Protein AF-A0A2L1UK40-F1 (afdb_monomer_lite)

Sequence (70 aa):
MHWAGHNYDPMYMIFYALSIPAWIAPLFTDMVDIALWKMMIIYLFTVLTWGASGFLIDWLVAKQRRGQLR

pLDDT: mean 76.32, std 13.83, range [45.25, 95.94]

Foldseek 3Di:
DDPPCPVPDVVVVVLCVQQPVNVCVVVPDDPPDDDPVNVVVSVVNSVVVVVVVVVVVVVVVVVVVVVVVD

Structure (mmCIF, N/CA/C/O backbone):
data_AF-A0A2L1UK40-F1
#
_entry.id   AF-A0A2L1UK40-F1
#
loop_
_atom_site.group_PDB
_atom_site.id
_atom_site.type_symbol
_atom_site.label_atom_id
_atom_site.label_alt_id
_atom_site.label_comp_id
_atom_site.label_asym_id
_atom_site.label_entity_id
_atom_site.label_seq_id
_atom_site.pdbx_PDB_ins_code
_atom_site.Cartn_x
_atom_site.Cartn_y
_atom_site.Cartn_z
_atom_site.occupancy
_atom_site.B_iso_or_equiv
_atom_site.auth_seq_id
_atom_site.auth_comp_id
_atom_site.auth_asym_id
_atom_site.auth_atom_id
_atom_site.pdbx_PDB_model_num
ATOM 1 N N . MET A 1 1 ? 24.719 -18.992 -15.989 1.00 46.19 1 MET A N 1
ATOM 2 C CA . MET A 1 1 ? 23.979 -18.468 -14.821 1.00 46.19 1 MET A CA 1
ATOM 3 C C . MET A 1 1 ? 22.752 -17.752 -15.357 1.00 46.19 1 MET A C 1
ATOM 5 O O . MET A 1 1 ? 22.836 -16.589 -15.720 1.00 46.19 1 MET A O 1
ATOM 9 N N . HIS A 1 2 ? 21.676 -18.500 -15.589 1.00 45.25 2 HIS A N 1
ATOM 10 C CA . HIS A 1 2 ? 20.526 -18.039 -16.366 1.00 45.25 2 HIS A CA 1
ATOM 11 C C . HIS A 1 2 ? 19.36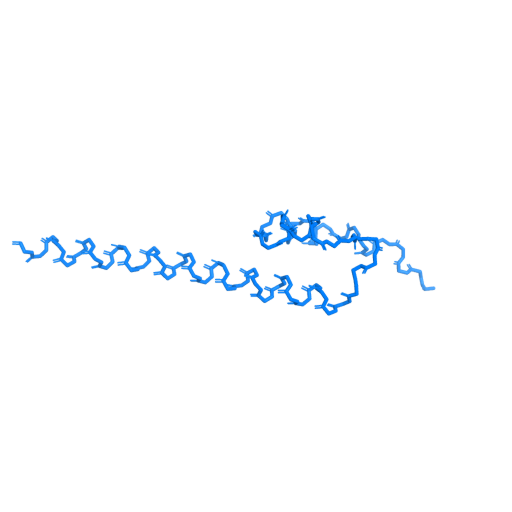6 -17.790 -15.398 1.00 45.25 2 HIS A C 1
ATOM 13 O O . HIS A 1 2 ? 18.738 -18.735 -14.933 1.00 45.25 2 HIS A O 1
ATOM 19 N N . TRP A 1 3 ? 19.102 -16.522 -15.079 1.00 53.12 3 TRP A N 1
ATOM 20 C CA . TRP A 1 3 ? 17.940 -16.072 -14.300 1.00 53.12 3 TRP A CA 1
ATOM 21 C C . TRP A 1 3 ? 16.677 -16.039 -15.181 1.00 53.12 3 TRP A C 1
ATOM 23 O O . TRP A 1 3 ? 15.913 -15.079 -15.181 1.00 53.12 3 TRP A O 1
ATOM 33 N N . ALA A 1 4 ? 16.471 -17.077 -15.991 1.00 51.44 4 ALA A N 1
ATOM 34 C CA . ALA A 1 4 ? 15.279 -17.231 -16.813 1.00 51.44 4 ALA A CA 1
ATOM 35 C C . ALA A 1 4 ? 14.218 -17.958 -15.979 1.00 51.44 4 ALA A C 1
ATOM 37 O O . ALA A 1 4 ? 14.208 -19.181 -15.907 1.00 51.44 4 ALA A O 1
ATOM 38 N N . GLY A 1 5 ? 13.381 -17.186 -15.285 1.00 53.56 5 GLY A N 1
ATOM 39 C CA . GLY A 1 5 ? 12.287 -17.714 -14.462 1.00 53.56 5 GLY A CA 1
ATOM 40 C C . GLY A 1 5 ? 11.872 -16.809 -13.304 1.00 53.56 5 GLY A C 1
ATOM 41 O O . GLY A 1 5 ? 10.747 -16.912 -12.831 1.00 53.56 5 GLY A O 1
ATOM 42 N N . HIS A 1 6 ? 12.722 -15.862 -12.891 1.00 55.41 6 HIS A N 1
ATOM 43 C CA . HIS A 1 6 ? 12.407 -14.991 -11.751 1.00 55.41 6 HIS A CA 1
ATOM 44 C C . HIS A 1 6 ? 11.342 -13.924 -12.062 1.00 55.41 6 HIS A C 1
ATOM 46 O O . HIS A 1 6 ? 10.696 -13.415 -11.156 1.00 55.41 6 HIS A O 1
ATOM 52 N N . ASN A 1 7 ? 11.071 -13.653 -13.343 1.00 54.19 7 ASN A N 1
ATOM 53 C CA . ASN A 1 7 ? 9.963 -12.782 -13.761 1.00 54.19 7 ASN A CA 1
ATOM 54 C C . ASN A 1 7 ? 8.574 -13.392 -13.472 1.00 54.19 7 ASN A C 1
ATOM 56 O O . ASN A 1 7 ? 7.572 -12.689 -13.550 1.00 54.19 7 ASN A O 1
ATOM 60 N N . TYR A 1 8 ? 8.522 -14.688 -13.136 1.00 55.41 8 TYR A N 1
ATOM 61 C CA . TYR A 1 8 ? 7.312 -15.446 -12.807 1.00 55.41 8 TYR A CA 1
ATOM 62 C C . TYR A 1 8 ? 7.393 -16.075 -11.412 1.00 55.41 8 TYR A C 1
ATOM 64 O O . TYR A 1 8 ? 6.783 -17.114 -11.162 1.00 55.41 8 TYR A O 1
ATOM 72 N N . ASP A 1 9 ? 8.159 -15.477 -10.495 1.00 65.56 9 ASP A N 1
ATOM 73 C CA . ASP A 1 9 ? 8.132 -15.929 -9.107 1.00 65.56 9 ASP A CA 1
ATOM 74 C C . ASP A 1 9 ? 6.694 -15.774 -8.563 1.00 65.56 9 ASP A C 1
ATOM 76 O O . ASP A 1 9 ? 6.128 -14.676 -8.657 1.00 65.56 9 ASP A O 1
ATOM 80 N N . PRO A 1 10 ? 6.067 -16.834 -8.016 1.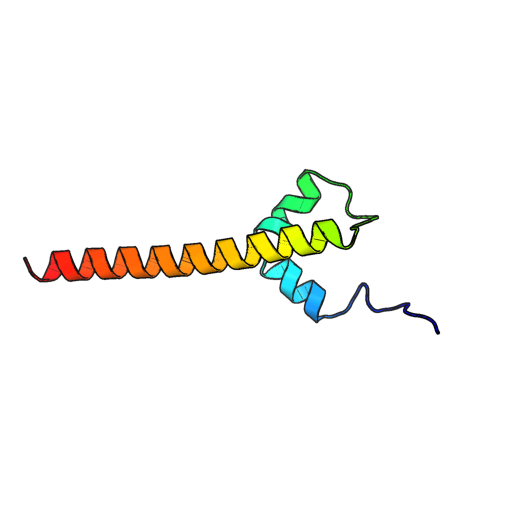00 68.25 10 PRO A N 1
ATOM 81 C CA . PRO A 1 10 ? 4.701 -16.772 -7.492 1.00 68.25 10 PRO A CA 1
ATOM 82 C C . PRO A 1 10 ? 4.500 -15.632 -6.488 1.00 68.25 10 PRO A C 1
ATOM 84 O O . PRO A 1 10 ? 3.415 -15.055 -6.406 1.00 68.25 10 PRO A O 1
ATOM 87 N N . MET A 1 11 ? 5.564 -15.261 -5.768 1.00 68.81 11 MET A N 1
ATOM 88 C CA . MET A 1 11 ? 5.582 -14.112 -4.863 1.00 68.81 11 MET A CA 1
ATOM 89 C C . MET A 1 11 ? 5.225 -12.804 -5.574 1.00 68.81 11 MET A C 1
ATOM 91 O O . MET A 1 11 ? 4.427 -12.019 -5.059 1.00 68.81 11 MET A O 1
ATOM 95 N N . TYR A 1 12 ? 5.761 -12.575 -6.775 1.00 71.56 12 TYR A N 1
ATOM 96 C CA . TYR A 1 12 ? 5.458 -11.377 -7.551 1.00 71.56 12 TYR A CA 1
ATOM 97 C C . TYR A 1 12 ? 4.018 -11.382 -8.054 1.00 71.56 12 TYR A C 1
ATOM 99 O O . TYR A 1 12 ? 3.373 -10.338 -8.025 1.00 71.56 12 TYR A O 1
ATOM 107 N N . MET A 1 13 ? 3.471 -12.542 -8.432 1.00 73.44 13 MET A N 1
ATOM 108 C CA . MET A 1 13 ? 2.063 -12.644 -8.839 1.00 73.44 13 MET A CA 1
ATOM 109 C C . MET A 1 13 ? 1.108 -12.306 -7.688 1.00 73.44 13 MET A C 1
ATOM 111 O O . MET A 1 13 ? 0.150 -11.562 -7.886 1.00 73.44 13 MET A O 1
ATOM 115 N N . ILE A 1 14 ? 1.386 -12.797 -6.476 1.00 75.75 14 ILE A N 1
ATOM 116 C CA . ILE A 1 14 ? 0.591 -12.480 -5.279 1.00 75.75 14 ILE A CA 1
ATOM 117 C C . ILE A 1 14 ? 0.710 -10.994 -4.933 1.00 75.75 14 ILE A C 1
ATOM 119 O O . ILE A 1 14 ? -0.290 -10.339 -4.642 1.00 75.75 14 ILE A O 1
ATOM 123 N N . PHE A 1 15 ? 1.919 -10.442 -5.008 1.00 75.88 15 PHE A N 1
ATOM 124 C CA . PHE A 1 15 ? 2.149 -9.020 -4.790 1.00 75.88 15 PHE A CA 1
ATOM 125 C C . PHE A 1 15 ? 1.372 -8.154 -5.797 1.00 75.88 15 PHE A C 1
ATOM 127 O O . PHE A 1 15 ? 0.707 -7.196 -5.404 1.00 75.88 15 PHE A O 1
ATOM 134 N N . TYR A 1 16 ? 1.370 -8.522 -7.080 1.00 73.81 16 TYR A N 1
ATOM 135 C CA . TYR A 1 16 ? 0.559 -7.866 -8.108 1.00 73.81 16 TYR A CA 1
ATOM 136 C C . TYR A 1 16 ? -0.950 -8.007 -7.853 1.00 73.81 16 TYR A C 1
ATOM 138 O O . TYR A 1 16 ? -1.697 -7.046 -8.029 1.00 73.81 16 TYR A O 1
ATOM 146 N N . ALA A 1 17 ? -1.408 -9.165 -7.375 1.00 77.69 17 ALA A N 1
ATOM 147 C CA . ALA A 1 17 ? -2.814 -9.389 -7.050 1.00 77.69 17 ALA A CA 1
ATOM 148 C C . ALA A 1 17 ? -3.289 -8.577 -5.833 1.00 77.69 17 ALA A C 1
ATOM 150 O O . ALA A 1 17 ? -4.425 -8.119 -5.824 1.00 77.69 17 ALA A O 1
ATOM 151 N N . LEU A 1 18 ? -2.439 -8.361 -4.825 1.00 80.50 18 LEU A N 1
ATOM 152 C CA . LEU A 1 18 ? -2.785 -7.635 -3.592 1.00 80.50 18 LEU A CA 1
ATOM 153 C C . LEU A 1 18 ? -2.458 -6.134 -3.643 1.00 80.50 18 LEU A C 1
ATOM 155 O O . LEU A 1 18 ? -2.770 -5.402 -2.701 1.00 80.50 18 LEU A O 1
ATOM 159 N N . SER A 1 19 ? -1.821 -5.660 -4.713 1.00 82.38 19 SER A N 1
ATOM 160 C CA . SER A 1 19 ? -1.473 -4.252 -4.888 1.00 82.38 19 SER A CA 1
ATOM 161 C C . SER A 1 19 ? -2.486 -3.544 -5.781 1.00 82.38 19 SER A C 1
ATOM 163 O O . SER A 1 19 ? -2.397 -3.558 -7.006 1.00 82.38 19 SER A O 1
ATOM 165 N N . ILE A 1 20 ? -3.416 -2.819 -5.152 1.00 79.25 20 ILE A N 1
ATOM 166 C CA . ILE A 1 20 ? -4.335 -1.899 -5.847 1.00 79.25 20 ILE A CA 1
ATOM 167 C C . ILE A 1 20 ? -3.599 -0.981 -6.853 1.00 79.25 20 ILE A C 1
ATOM 169 O O . ILE A 1 20 ? -4.080 -0.830 -7.976 1.00 79.25 20 ILE A O 1
ATOM 173 N N . PRO A 1 21 ? -2.414 -0.415 -6.537 1.00 76.69 21 PRO A N 1
ATOM 174 C CA . PRO A 1 21 ? -1.652 0.387 -7.496 1.00 76.69 21 PRO A CA 1
ATOM 175 C C . PRO A 1 21 ? -1.241 -0.378 -8.756 1.00 76.69 21 PRO A C 1
ATOM 177 O O . PRO A 1 21 ? -1.187 0.204 -9.838 1.00 76.69 21 PRO A O 1
ATOM 180 N N . ALA A 1 22 ? -0.965 -1.678 -8.648 1.00 77.06 22 ALA A N 1
ATOM 181 C CA . ALA A 1 22 ? -0.557 -2.461 -9.800 1.00 77.06 22 ALA A CA 1
ATOM 182 C C . ALA A 1 22 ? -1.710 -2.874 -10.709 1.00 77.06 22 ALA A C 1
ATOM 184 O O . ALA A 1 22 ? -1.470 -3.167 -11.875 1.00 77.06 22 ALA A O 1
ATOM 185 N N . TRP A 1 23 ? -2.952 -2.853 -10.223 1.00 79.88 23 TRP A N 1
ATOM 186 C CA . TRP A 1 23 ? -4.126 -3.019 -11.084 1.00 79.88 23 TRP A CA 1
ATOM 187 C C . TRP A 1 23 ? -4.285 -1.830 -12.036 1.00 79.88 23 TRP A C 1
ATOM 189 O O . TRP A 1 23 ? -4.815 -1.965 -13.134 1.00 79.88 23 TRP A O 1
ATOM 199 N N . ILE A 1 24 ? -3.804 -0.663 -11.603 1.00 78.31 24 ILE A N 1
ATOM 200 C CA . ILE A 1 24 ? -3.931 0.611 -12.308 1.00 78.31 24 ILE A CA 1
ATOM 201 C C . ILE A 1 24 ? -2.691 0.891 -13.174 1.00 78.31 24 ILE A C 1
ATOM 203 O O . ILE A 1 24 ? -2.811 1.471 -14.249 1.00 78.31 24 ILE A O 1
ATOM 207 N N . ALA A 1 25 ? -1.508 0.423 -12.764 1.00 75.75 25 ALA A N 1
ATOM 208 C CA . ALA A 1 25 ? -0.250 0.574 -13.503 1.00 75.75 25 ALA A CA 1
ATOM 209 C C . ALA A 1 25 ? -0.294 0.222 -15.017 1.00 75.75 25 ALA A C 1
ATOM 211 O O . ALA A 1 25 ? 0.293 0.988 -15.791 1.00 75.75 25 ALA A O 1
ATOM 212 N N . PRO A 1 26 ? -0.975 -0.853 -15.483 1.00 72.62 26 PRO A N 1
ATOM 213 C CA . PRO A 1 26 ? -1.031 -1.192 -16.910 1.00 72.62 26 PRO A CA 1
ATOM 214 C C . PRO A 1 26 ? -1.849 -0.208 -17.743 1.00 72.62 26 PRO A C 1
ATOM 216 O O . PRO A 1 26 ? -1.689 -0.158 -18.955 1.00 72.62 26 PRO A O 1
ATOM 219 N N . LEU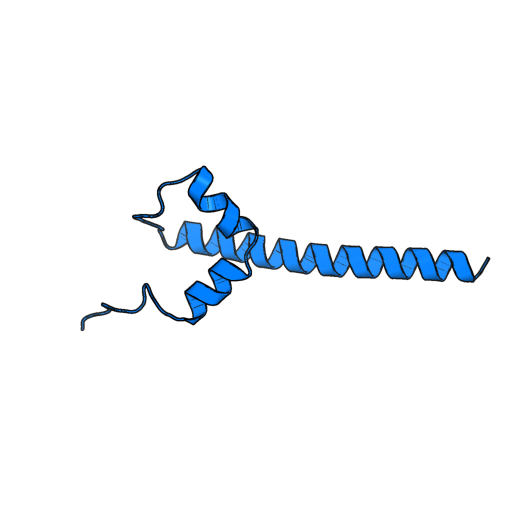 A 1 27 ? -2.722 0.583 -17.114 1.00 77.31 27 LEU A N 1
ATOM 220 C CA . LEU A 1 27 ? -3.556 1.560 -17.818 1.00 77.31 27 LEU A CA 1
ATOM 221 C C . LEU A 1 27 ? -2.763 2.796 -18.261 1.00 77.31 27 LEU A C 1
ATOM 223 O O . LEU A 1 27 ? -3.219 3.538 -19.126 1.00 77.31 27 LEU A O 1
ATOM 227 N N . PHE A 1 28 ? -1.592 3.027 -17.662 1.00 72.44 28 PHE A N 1
ATOM 228 C CA . PHE A 1 28 ? -0.800 4.245 -17.853 1.00 72.44 28 PHE A CA 1
ATOM 229 C C . PHE A 1 28 ? 0.618 3.983 -18.366 1.00 72.44 28 PHE A C 1
ATOM 231 O O . PHE A 1 28 ? 1.327 4.932 -18.697 1.00 72.44 28 PHE A O 1
ATOM 238 N N . THR A 1 29 ? 1.059 2.723 -18.422 1.00 66.50 29 THR A N 1
ATOM 239 C CA . THR A 1 29 ? 2.432 2.383 -18.809 1.00 66.50 29 THR A CA 1
ATOM 240 C C . THR A 1 29 ? 2.535 0.989 -19.411 1.00 66.50 29 THR A C 1
ATOM 242 O O . THR A 1 29 ? 2.012 0.033 -18.840 1.00 66.50 29 THR A O 1
ATOM 245 N N . ASP A 1 30 ? 3.302 0.865 -20.499 1.00 65.19 30 ASP A N 1
ATOM 246 C CA . ASP A 1 30 ? 3.668 -0.430 -21.073 1.00 65.19 30 ASP A CA 1
ATOM 247 C C . ASP A 1 30 ? 4.470 -1.268 -20.066 1.00 65.19 30 ASP A C 1
ATOM 249 O O . ASP A 1 30 ? 5.485 -0.830 -19.512 1.00 65.19 30 ASP A O 1
ATOM 253 N N . MET A 1 31 ? 3.982 -2.485 -19.814 1.00 60.56 31 MET A N 1
ATOM 254 C CA . MET A 1 31 ? 4.498 -3.417 -18.801 1.00 60.56 31 MET A CA 1
ATOM 255 C C . MET A 1 31 ? 5.672 -4.280 -19.274 1.00 60.56 31 MET A C 1
ATOM 257 O O . MET A 1 31 ? 6.144 -5.133 -18.527 1.00 60.56 31 MET A O 1
ATOM 261 N N . VAL A 1 32 ? 6.139 -4.091 -20.508 1.00 61.06 32 VAL A N 1
ATOM 262 C CA . VAL A 1 32 ? 7.144 -4.974 -21.122 1.00 61.06 32 VAL A CA 1
ATOM 263 C C . VAL A 1 32 ? 8.545 -4.756 -20.526 1.00 61.06 32 VAL A C 1
ATOM 265 O O . VAL A 1 32 ? 9.311 -5.707 -20.439 1.00 61.06 32 VAL A O 1
ATOM 268 N N . ASP A 1 33 ? 8.834 -3.555 -20.008 1.00 58.69 33 ASP A N 1
ATOM 269 C CA . ASP A 1 33 ? 10.089 -3.210 -19.318 1.00 58.69 33 ASP A CA 1
ATOM 270 C C . ASP A 1 33 ? 9.805 -2.514 -17.975 1.00 58.69 33 ASP A C 1
ATOM 272 O O . ASP A 1 33 ? 9.917 -1.291 -17.805 1.00 58.69 33 ASP A O 1
ATOM 276 N N . ILE A 1 34 ? 9.391 -3.293 -16.973 1.00 63.88 34 ILE A N 1
ATOM 277 C CA . ILE A 1 34 ? 9.263 -2.783 -15.603 1.00 63.88 34 ILE A CA 1
ATOM 278 C C . ILE A 1 34 ? 10.665 -2.720 -14.986 1.00 63.88 34 ILE A C 1
ATOM 280 O O . ILE A 1 34 ? 11.156 -3.680 -14.399 1.00 63.88 34 ILE A O 1
ATOM 284 N N . ALA A 1 35 ? 11.317 -1.563 -15.106 1.00 66.44 35 ALA A N 1
ATOM 285 C CA . ALA A 1 35 ? 12.553 -1.276 -14.383 1.00 66.44 35 ALA A CA 1
ATOM 286 C C . ALA A 1 35 ? 12.343 -1.391 -12.858 1.00 66.44 35 ALA A C 1
ATOM 288 O O . ALA A 1 35 ? 11.284 -1.012 -12.347 1.00 66.44 35 ALA A O 1
ATOM 289 N N . LEU A 1 36 ? 13.377 -1.829 -12.124 1.00 70.88 36 LEU A N 1
ATOM 290 C CA . LEU A 1 36 ? 13.382 -2.010 -10.658 1.00 70.88 36 LEU A CA 1
ATOM 291 C C . LEU A 1 36 ? 12.720 -0.846 -9.892 1.00 70.88 36 LEU A C 1
ATOM 293 O O . LEU A 1 36 ? 11.976 -1.053 -8.936 1.00 70.88 36 LEU A O 1
ATOM 297 N N . TRP A 1 37 ? 12.942 0.384 -10.357 1.00 71.88 37 TRP A N 1
ATOM 298 C CA . TRP A 1 37 ? 12.375 1.605 -9.787 1.00 71.88 37 TRP A CA 1
ATOM 299 C C . TRP A 1 37 ? 10.837 1.633 -9.774 1.00 71.88 37 TRP A C 1
ATOM 301 O O . TRP A 1 37 ? 10.229 1.996 -8.767 1.00 71.88 37 TRP A O 1
ATOM 311 N N . LYS A 1 38 ? 10.184 1.205 -10.862 1.00 75.62 38 LYS A N 1
ATOM 312 C CA . LYS A 1 38 ? 8.713 1.159 -10.938 1.00 75.62 38 LYS A CA 1
ATOM 313 C C . LYS A 1 38 ? 8.143 0.154 -9.943 1.00 75.62 38 LYS A C 1
ATOM 315 O O . LYS A 1 38 ? 7.132 0.424 -9.302 1.00 75.62 38 LYS A O 1
ATOM 320 N N . MET A 1 39 ? 8.824 -0.975 -9.774 1.00 77.25 39 MET A N 1
ATOM 321 C CA . MET A 1 39 ? 8.429 -2.004 -8.819 1.00 77.25 39 MET A CA 1
ATOM 322 C C . MET A 1 39 ? 8.504 -1.491 -7.373 1.00 77.25 39 MET A C 1
ATOM 324 O O . MET A 1 39 ? 7.581 -1.720 -6.594 1.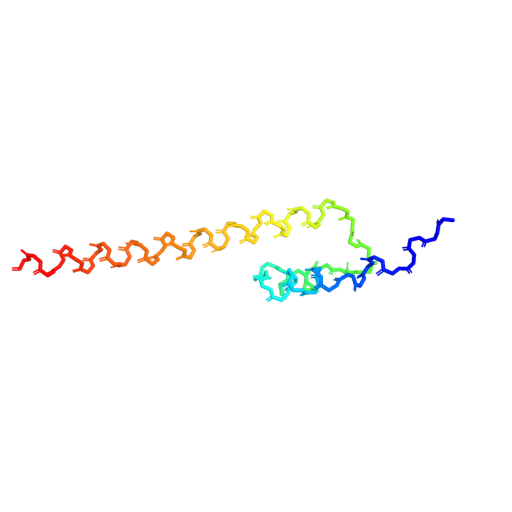00 77.25 39 MET A O 1
ATOM 328 N N . MET A 1 40 ? 9.540 -0.713 -7.035 1.00 81.31 40 MET A N 1
ATOM 329 C CA . MET A 1 40 ? 9.651 -0.055 -5.726 1.00 81.31 40 MET A CA 1
ATOM 330 C C . MET A 1 40 ? 8.526 0.955 -5.479 1.00 81.31 40 MET A C 1
ATOM 332 O O . MET A 1 40 ? 7.996 1.020 -4.371 1.00 81.31 40 MET A O 1
ATOM 336 N N . ILE A 1 41 ? 8.130 1.716 -6.503 1.00 83.25 41 ILE A N 1
ATOM 337 C CA . ILE A 1 41 ? 7.001 2.650 -6.409 1.00 83.25 41 ILE A CA 1
ATOM 338 C C . ILE A 1 41 ? 5.705 1.888 -6.123 1.00 83.25 41 ILE A C 1
ATOM 340 O O . ILE A 1 41 ? 4.989 2.230 -5.183 1.00 83.25 41 ILE A O 1
ATOM 344 N N . ILE A 1 42 ? 5.420 0.830 -6.887 1.00 83.50 42 ILE A N 1
ATOM 345 C CA . ILE A 1 42 ? 4.234 -0.012 -6.673 1.00 83.50 42 ILE A CA 1
ATOM 346 C C . ILE A 1 42 ? 4.251 -0.595 -5.255 1.00 83.50 42 ILE A C 1
ATOM 348 O O . ILE A 1 42 ? 3.225 -0.572 -4.577 1.00 83.50 42 ILE A O 1
ATOM 352 N N . TYR A 1 43 ? 5.408 -1.049 -4.768 1.00 83.12 43 TYR A N 1
ATOM 353 C CA . TYR A 1 43 ? 5.581 -1.536 -3.397 1.00 83.1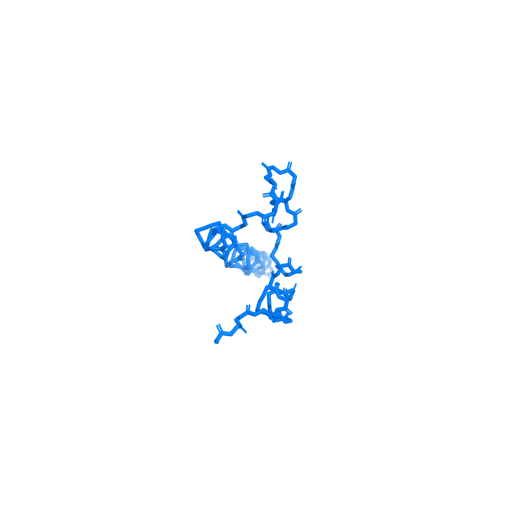2 43 TYR A CA 1
ATOM 354 C C . TYR A 1 43 ? 5.262 -0.479 -2.346 1.00 83.12 43 TYR A C 1
ATOM 356 O O . TYR A 1 43 ? 4.452 -0.731 -1.453 1.00 83.12 43 TYR A O 1
ATOM 364 N N . LEU A 1 44 ? 5.820 0.722 -2.482 1.00 88.06 44 LEU A N 1
ATOM 365 C CA . LEU A 1 44 ? 5.543 1.823 -1.566 1.00 88.06 44 LEU A CA 1
ATOM 366 C C . LEU A 1 44 ? 4.046 2.146 -1.526 1.00 88.06 44 LEU A C 1
ATOM 368 O O . LEU A 1 44 ? 3.460 2.220 -0.447 1.00 88.06 44 LEU A O 1
ATOM 372 N N . PHE A 1 45 ? 3.411 2.280 -2.691 1.00 87.56 45 PHE A N 1
ATOM 373 C CA . PHE A 1 45 ? 1.977 2.544 -2.753 1.00 87.56 45 PHE A CA 1
ATOM 374 C C . PHE A 1 45 ? 1.149 1.394 -2.181 1.00 87.56 45 PHE A C 1
ATOM 376 O O . PHE A 1 45 ? 0.144 1.649 -1.532 1.00 87.56 45 PHE A O 1
ATOM 383 N N . THR A 1 46 ? 1.583 0.146 -2.353 1.00 88.75 46 THR A N 1
ATOM 384 C CA . THR A 1 46 ? 0.912 -1.021 -1.768 1.00 88.75 46 THR A CA 1
ATOM 385 C C . THR A 1 46 ? 0.893 -0.916 -0.250 1.00 88.75 46 THR A C 1
ATOM 387 O O . THR A 1 46 ? -0.175 -0.968 0.357 1.00 88.75 46 THR A O 1
ATOM 390 N N . VAL A 1 47 ? 2.055 -0.684 0.366 1.00 89.69 47 VAL A N 1
ATOM 391 C CA . VAL A 1 47 ? 2.166 -0.509 1.821 1.00 89.69 47 VAL A CA 1
ATOM 392 C C . VAL A 1 47 ? 1.309 0.665 2.297 1.00 89.69 47 VAL A C 1
ATOM 394 O O . VAL A 1 47 ? 0.602 0.537 3.295 1.00 89.69 47 VAL A O 1
ATOM 397 N N . LEU A 1 48 ? 1.307 1.782 1.564 1.00 91.50 48 LEU A N 1
ATOM 398 C CA . LEU A 1 48 ? 0.475 2.940 1.889 1.00 91.50 48 LEU A CA 1
ATOM 399 C C . LEU A 1 48 ? -1.022 2.633 1.801 1.00 91.50 48 LEU A C 1
ATOM 401 O O . LEU A 1 48 ? -1.762 3.033 2.693 1.00 91.50 48 LEU A O 1
ATOM 405 N N . THR A 1 49 ? -1.487 1.916 0.775 1.00 89.19 49 THR A N 1
ATOM 406 C CA . THR A 1 49 ? -2.906 1.560 0.636 1.00 89.19 49 THR A CA 1
ATOM 407 C C . THR A 1 49 ? -3.361 0.627 1.756 1.00 89.19 49 THR A C 1
ATOM 409 O O . THR A 1 49 ? -4.425 0.846 2.340 1.00 89.19 49 THR A O 1
ATOM 412 N N . TRP A 1 50 ? -2.550 -0.371 2.112 1.00 91.88 50 TRP A N 1
ATOM 413 C CA . TRP A 1 50 ? -2.858 -1.270 3.227 1.00 91.88 50 TRP A CA 1
ATOM 414 C C . TRP A 1 50 ? -2.812 -0.546 4.578 1.00 91.88 50 TRP A C 1
ATOM 416 O O . TRP A 1 50 ? -3.733 -0.696 5.382 1.00 91.88 50 TRP A O 1
ATOM 426 N N . GLY A 1 51 ? -1.811 0.309 4.802 1.00 93.19 51 GLY A N 1
ATOM 427 C CA . GLY A 1 51 ? -1.712 1.136 6.007 1.00 93.19 51 GLY A CA 1
ATOM 428 C C . GLY A 1 51 ? -2.875 2.121 6.148 1.00 93.19 51 GLY A C 1
ATOM 429 O O . GLY A 1 51 ? -3.473 2.224 7.217 1.00 93.19 51 GLY A O 1
ATOM 430 N N . ALA A 1 52 ? -3.257 2.794 5.060 1.00 92.25 52 ALA A N 1
ATOM 431 C CA . ALA A 1 52 ? -4.406 3.696 5.029 1.00 92.25 52 ALA A CA 1
ATOM 432 C C . ALA A 1 52 ? -5.725 2.955 5.282 1.00 92.25 52 ALA A C 1
ATOM 434 O O . ALA A 1 52 ? -6.587 3.472 5.990 1.00 92.25 52 ALA A O 1
ATOM 435 N N . SER A 1 53 ? -5.874 1.738 4.753 1.00 91.50 53 SER A N 1
ATOM 436 C CA . SER A 1 53 ? -7.058 0.904 4.992 1.00 91.50 53 SER A CA 1
ATOM 437 C C . SER A 1 53 ? -7.182 0.520 6.468 1.00 91.50 53 SER A C 1
ATOM 439 O O . SER A 1 53 ? -8.257 0.672 7.046 1.00 91.50 53 SER A O 1
ATOM 441 N N . GLY A 1 54 ? -6.081 0.100 7.101 1.00 92.81 54 GLY A N 1
ATOM 442 C CA . GLY A 1 54 ? -6.044 -0.168 8.541 1.00 92.81 54 GLY A CA 1
ATOM 443 C C . GLY A 1 54 ? -6.390 1.073 9.364 1.00 92.81 54 GLY A C 1
ATOM 444 O O . GLY A 1 54 ? -7.290 1.034 10.199 1.00 92.81 54 GLY A O 1
ATOM 445 N N . PHE A 1 55 ? -5.765 2.211 9.048 1.00 94.50 55 PHE A N 1
ATOM 446 C CA . PHE A 1 55 ? -6.054 3.484 9.708 1.00 94.50 55 PHE A CA 1
ATOM 447 C C . PHE A 1 55 ? -7.525 3.908 9.568 1.00 94.50 55 PHE A C 1
ATOM 449 O O . PHE A 1 55 ? -8.129 4.392 10.526 1.00 94.50 55 PHE A O 1
ATOM 456 N N . LEU A 1 56 ? -8.125 3.716 8.390 1.00 95.94 56 LEU A N 1
ATOM 457 C CA . LEU A 1 56 ? -9.528 4.041 8.145 1.00 95.94 56 LEU A CA 1
ATOM 458 C C . LEU A 1 56 ? -10.460 3.177 9.003 1.00 95.94 56 LEU A C 1
ATOM 460 O O . LEU A 1 56 ? -11.401 3.703 9.598 1.00 95.94 56 LEU A O 1
ATOM 464 N N . ILE A 1 57 ? -10.188 1.872 9.094 1.00 95.00 57 ILE A N 1
ATOM 465 C CA . ILE A 1 57 ? -10.948 0.945 9.941 1.00 95.00 57 ILE A CA 1
ATOM 466 C C . ILE A 1 57 ? -10.828 1.359 11.410 1.00 95.00 57 ILE A C 1
ATOM 468 O O . ILE A 1 57 ? -11.850 1.532 12.078 1.00 95.00 57 ILE A O 1
ATOM 472 N N . ASP A 1 58 ? -9.610 1.603 11.893 1.00 94.06 58 ASP A N 1
ATOM 473 C CA . ASP A 1 58 ? -9.359 2.029 13.273 1.00 94.06 58 ASP A CA 1
ATO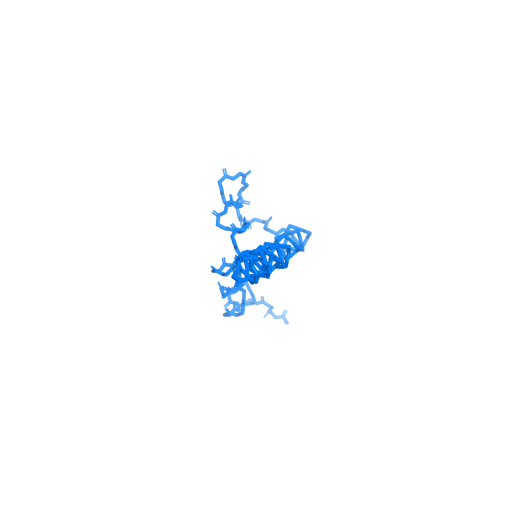M 474 C C . ASP A 1 58 ? -10.091 3.336 13.601 1.00 94.06 58 ASP A C 1
ATOM 476 O O . ASP A 1 58 ? -10.722 3.470 14.656 1.00 94.06 58 ASP A O 1
ATOM 480 N N . TRP A 1 59 ? -10.080 4.294 12.671 1.00 94.12 59 TRP A N 1
ATOM 481 C CA . TRP A 1 59 ? -10.787 5.560 12.819 1.00 94.12 59 TRP A CA 1
ATOM 482 C C . TRP A 1 59 ? -12.309 5.384 12.887 1.00 94.12 59 TRP A C 1
ATOM 484 O O . TRP A 1 59 ? -12.961 5.988 13.749 1.00 94.12 59 TRP A O 1
ATOM 494 N N . LEU A 1 60 ? -12.885 4.548 12.016 1.00 94.94 60 LEU A N 1
ATOM 495 C CA . LEU A 1 60 ? -14.319 4.242 12.011 1.00 94.94 60 LEU A CA 1
ATOM 496 C C . LEU A 1 60 ? -14.749 3.557 13.312 1.00 94.94 60 LEU A C 1
ATOM 498 O O . LEU A 1 60 ? -15.734 3.975 13.927 1.00 94.94 60 LEU A O 1
ATOM 502 N N . VAL A 1 61 ? -13.977 2.575 13.779 1.00 94.38 61 VAL A N 1
ATOM 503 C CA . VAL A 1 61 ? -14.228 1.875 15.046 1.00 94.38 61 VAL A CA 1
ATOM 504 C C . VAL A 1 61 ? -14.131 2.842 16.228 1.00 94.38 61 VAL A C 1
ATOM 506 O O . VAL A 1 61 ? -15.017 2.869 17.085 1.00 94.38 61 VAL A O 1
ATOM 509 N N . ALA A 1 62 ? -13.105 3.696 16.275 1.00 93.25 62 ALA A N 1
ATOM 510 C CA . ALA A 1 62 ? -12.959 4.700 17.328 1.00 93.25 62 ALA A CA 1
ATOM 511 C C . ALA A 1 62 ? -14.116 5.714 17.329 1.00 93.25 62 ALA A C 1
ATOM 513 O O . ALA A 1 62 ? -14.598 6.121 18.389 1.00 93.25 62 ALA A O 1
ATOM 514 N N . LYS A 1 63 ? -14.598 6.114 16.145 1.00 90.94 63 LYS A N 1
ATOM 515 C CA . LYS A 1 63 ? -15.773 6.982 15.999 1.00 90.94 63 LYS A CA 1
ATOM 516 C C . LYS A 1 63 ? -17.042 6.309 16.527 1.00 90.94 63 LYS A C 1
ATOM 518 O O . LYS A 1 63 ? -17.777 6.954 17.271 1.00 90.94 63 LYS A O 1
ATOM 523 N N . GLN A 1 64 ? -17.274 5.039 16.196 1.00 90.62 64 GLN A N 1
ATOM 524 C CA . GLN A 1 64 ? -18.418 4.272 16.703 1.00 90.62 64 GLN A CA 1
ATOM 525 C C . GLN A 1 64 ? -18.381 4.128 18.228 1.00 90.62 64 GLN A C 1
ATOM 527 O O . GLN A 1 64 ? -19.378 4.411 18.889 1.00 90.62 64 GLN A O 1
ATOM 532 N N . ARG A 1 65 ? -17.221 3.788 18.806 1.00 87.31 65 ARG A N 1
ATOM 533 C CA . ARG A 1 65 ? -17.054 3.660 20.265 1.00 87.31 65 ARG A CA 1
ATOM 534 C C . ARG A 1 65 ? -17.367 4.958 21.013 1.00 87.31 65 ARG A C 1
ATOM 536 O O . ARG A 1 65 ? -18.030 4.922 22.042 1.00 87.31 65 ARG A O 1
ATOM 543 N N . ARG A 1 66 ? -16.945 6.113 20.485 1.00 81.25 66 ARG A N 1
ATOM 544 C CA . ARG A 1 66 ? -17.291 7.426 21.066 1.00 81.25 66 ARG A CA 1
ATOM 545 C C . ARG A 1 66 ? -18.786 7.742 20.988 1.00 81.25 66 ARG A C 1
ATOM 547 O O . ARG A 1 66 ? -19.290 8.449 21.851 1.00 81.25 66 ARG A O 1
ATOM 554 N N . GLY A 1 67 ? -19.474 7.244 19.961 1.00 76.88 67 GLY A N 1
ATOM 555 C CA . GLY A 1 67 ? -20.918 7.412 19.798 1.00 76.88 67 GLY A CA 1
ATOM 556 C C . GLY A 1 67 ? -21.748 6.566 20.765 1.00 76.88 67 GLY A C 1
ATOM 557 O O . GLY A 1 67 ? -22.815 7.011 21.152 1.00 76.88 67 GLY A O 1
ATOM 558 N N . GLN A 1 68 ? -21.257 5.392 21.179 1.00 67.00 68 GLN A N 1
ATOM 559 C CA . GLN A 1 68 ? -21.960 4.502 22.120 1.00 67.00 68 GLN A CA 1
ATOM 560 C C . GLN A 1 68 ? -21.823 4.897 23.601 1.00 67.00 68 GLN A C 1
ATOM 562 O O . GLN A 1 68 ? -22.549 4.372 24.436 1.00 67.00 68 GLN A O 1
ATOM 567 N N . LEU A 1 69 ? -20.886 5.789 23.937 1.00 59.88 69 LEU A N 1
ATOM 568 C CA . LEU A 1 69 ? -20.687 6.314 25.298 1.00 59.88 69 LEU A CA 1
ATOM 569 C C . LEU A 1 69 ? -21.527 7.574 25.594 1.00 59.88 69 LEU A C 1
ATOM 571 O O . LEU A 1 69 ? -21.437 8.112 26.696 1.00 59.88 69 LEU A O 1
ATOM 575 N N . ARG A 1 70 ? -22.291 8.065 24.613 1.00 49.06 70 ARG A N 1
ATOM 576 C CA . ARG A 1 70 ? -23.267 9.155 24.748 1.00 49.06 70 ARG A CA 1
ATOM 577 C C . ARG A 1 70 ? -24.675 8.586 24.739 1.00 49.06 70 ARG A C 1
ATOM 579 O O . ARG A 1 70 ? -25.510 9.165 25.461 1.00 49.06 70 ARG A O 1
#

Organism: NCBI:txid147375

Secondary structure (DSSP, 8-state):
---TTGGG-HHHHHHHHH-HHHHHGGGTS-GGG--HHHHHHHHHHHHHHHHHHHHHHHHHHHHHHHHHT-

Radius of gyration: 17.94 Å; chains: 1; bounding box: 47×28×46 Å